Protein AF-A0AAU9RLW1-F1 (afdb_monomer_lite)

Organism: Thlaspi arvense (NCBI:txid13288)

Sequence (88 aa):
AAMGTLDAIIDTVSATHPLLPLIGLLKSHGILVLVGAPEKPPKLLVFPFLVVEIELISMDYVNTAMERLIKADVRYRFVIDIGNTLKN

pLDDT: mean 74.99, std 10.6, range [48.19, 87.56]

Secondary structure (DSSP, 8-state):
--TT-EEEEEE---S---SHHHHHHEEEEEEEEE----SS-----SGGGTT--EEEE-GGGHHHHHHHHHTT--SSEEEE-HHHH---

InterPro domains:
  IPR036291 NAD(P)-binding domain superfamily [SSF51735] (4-62)
  IPR047109 Cinnamyl alcohol dehydrogenase-like [PTHR42683] (1-50)

Foldseek 3Di:
DAFAQDQEDEAQDQAADDCVVVNRNHHVNHYYHYPHNHPDDHPDPCVVVPPQDEDEDEPVCVVVVVVCVVVVVGRPYYDYPPPVRPDD

Structure (mmCIF, N/CA/C/O backbone):
data_AF-A0AAU9RLW1-F1
#
_entry.id   AF-A0AAU9RLW1-F1
#
loop_
_atom_site.group_PDB
_atom_site.id
_atom_site.type_symbol
_atom_site.label_atom_id
_atom_site.label_alt_id
_atom_site.label_comp_id
_atom_site.label_asym_id
_atom_site.label_entity_id
_atom_site.label_seq_id
_atom_site.pdbx_PDB_ins_code
_atom_site.Cartn_x
_atom_site.Cartn_y
_atom_site.Cartn_z
_atom_site.occupancy
_atom_site.B_iso_or_equiv
_atom_site.auth_seq_id
_atom_site.auth_comp_id
_atom_site.auth_asym_id
_atom_site.auth_atom_id
_atom_site.pdbx_PDB_model_num
ATOM 1 N N . ALA A 1 1 ? 0.672 -17.714 -8.955 1.00 59.88 1 ALA A N 1
ATOM 2 C CA . ALA A 1 1 ? -0.127 -17.651 -7.714 1.00 59.88 1 ALA A CA 1
ATOM 3 C C . ALA A 1 1 ? -1.595 -17.496 -8.092 1.00 59.88 1 ALA A C 1
ATOM 5 O O . ALA A 1 1 ? -1.866 -17.012 -9.187 1.00 59.88 1 ALA A O 1
ATOM 6 N N . ALA A 1 2 ? -2.519 -17.966 -7.254 1.00 72.31 2 ALA A N 1
ATOM 7 C CA . ALA A 1 2 ? -3.945 -17.761 -7.490 1.00 72.31 2 ALA A CA 1
ATOM 8 C C . ALA A 1 2 ? -4.317 -16.289 -7.226 1.00 72.31 2 ALA A C 1
ATOM 10 O O . ALA A 1 2 ? -3.621 -15.583 -6.499 1.00 72.31 2 ALA A O 1
ATOM 11 N N . MET A 1 3 ? -5.379 -15.816 -7.871 1.00 83.88 3 MET A N 1
ATOM 12 C CA . MET A 1 3 ? -5.857 -14.440 -7.727 1.00 83.88 3 MET A CA 1
ATOM 13 C C . MET A 1 3 ? -6.329 -14.198 -6.284 1.00 83.88 3 MET A C 1
ATOM 15 O O . MET A 1 3 ? -7.011 -15.050 -5.717 1.00 83.88 3 MET A O 1
ATOM 19 N N . GLY A 1 4 ? -5.974 -13.056 -5.693 1.00 85.94 4 GLY A N 1
ATOM 20 C CA . GLY A 1 4 ? -6.462 -12.654 -4.373 1.00 85.94 4 GLY A CA 1
ATOM 21 C C . GLY A 1 4 ? -5.964 -13.490 -3.194 1.00 85.94 4 GLY A C 1
ATOM 22 O O . GLY A 1 4 ? -6.700 -13.657 -2.227 1.00 85.94 4 GLY A O 1
ATOM 23 N N . THR A 1 5 ? -4.753 -14.051 -3.251 1.00 86.12 5 THR A N 1
ATOM 24 C CA . THR A 1 5 ? -4.233 -14.915 -2.174 1.00 86.12 5 THR A CA 1
ATOM 25 C C . THR A 1 5 ? -3.136 -14.289 -1.326 1.00 86.12 5 THR A C 1
ATOM 27 O O . THR A 1 5 ? -2.849 -14.812 -0.252 1.00 86.12 5 THR A O 1
ATOM 30 N N . LEU A 1 6 ? -2.503 -13.210 -1.786 1.00 82.19 6 LEU A N 1
ATOM 31 C CA . LEU A 1 6 ? -1.358 -12.595 -1.115 1.00 82.19 6 LEU A CA 1
ATOM 32 C C . LEU A 1 6 ? -1.791 -11.406 -0.254 1.00 82.19 6 LEU A C 1
ATOM 34 O O . LEU A 1 6 ? -2.582 -10.572 -0.683 1.00 82.19 6 LEU A O 1
ATOM 38 N N . ASP A 1 7 ? -1.255 -11.318 0.960 1.00 81.12 7 ASP A N 1
ATOM 39 C CA . ASP A 1 7 ? -1.494 -10.188 1.866 1.00 81.12 7 ASP A CA 1
ATOM 40 C C . ASP A 1 7 ? -0.585 -8.991 1.534 1.00 81.12 7 ASP A C 1
ATOM 42 O O . ASP A 1 7 ? -0.990 -7.836 1.669 1.00 81.12 7 ASP A O 1
ATOM 46 N N . ALA A 1 8 ? 0.633 -9.257 1.050 1.00 83.12 8 ALA A N 1
ATOM 47 C CA . ALA A 1 8 ? 1.581 -8.230 0.640 1.00 83.12 8 ALA A CA 1
ATOM 48 C C . ALA A 1 8 ? 2.505 -8.699 -0.496 1.00 83.12 8 ALA A C 1
ATOM 50 O O . ALA A 1 8 ? 2.808 -9.888 -0.619 1.00 83.12 8 ALA A O 1
ATOM 51 N N . ILE A 1 9 ? 2.979 -7.749 -1.303 1.00 85.25 9 ILE A N 1
ATOM 52 C CA . ILE A 1 9 ? 4.003 -7.926 -2.339 1.00 85.25 9 ILE A CA 1
ATOM 53 C C . ILE A 1 9 ? 5.047 -6.819 -2.175 1.00 85.25 9 ILE A C 1
ATOM 55 O O . ILE A 1 9 ? 4.697 -5.645 -2.066 1.00 85.25 9 ILE A O 1
ATOM 59 N N . ILE A 1 10 ? 6.325 -7.197 -2.196 1.00 86.62 10 ILE A N 1
ATOM 60 C CA . ILE A 1 10 ? 7.456 -6.269 -2.290 1.00 86.62 10 ILE A CA 1
ATOM 61 C C . ILE A 1 10 ? 8.028 -6.399 -3.698 1.00 86.62 10 ILE A C 1
ATOM 63 O O . ILE A 1 10 ? 8.511 -7.464 -4.078 1.00 86.62 10 ILE A O 1
ATOM 67 N N . ASP A 1 11 ? 7.957 -5.323 -4.467 1.00 85.19 11 ASP A N 1
ATOM 68 C CA . ASP A 1 11 ? 8.432 -5.260 -5.840 1.00 85.19 11 ASP A CA 1
ATOM 69 C C . ASP A 1 11 ? 9.776 -4.526 -5.909 1.00 85.19 11 ASP A C 1
ATOM 71 O O . ASP A 1 11 ? 9.880 -3.324 -5.653 1.00 85.19 11 ASP A O 1
ATOM 75 N N . THR A 1 12 ? 10.822 -5.275 -6.251 1.00 86.25 12 THR A N 1
ATOM 76 C CA . THR A 1 12 ? 12.204 -4.792 -6.359 1.00 86.25 12 THR A CA 1
ATOM 77 C C . THR A 1 12 ? 12.644 -4.583 -7.810 1.00 86.25 12 THR A C 1
ATOM 79 O O . THR A 1 12 ? 13.838 -4.436 -8.071 1.00 86.25 12 THR A O 1
ATOM 82 N N . VAL A 1 13 ? 11.727 -4.633 -8.781 1.00 84.69 13 VAL A N 1
ATOM 83 C CA . VAL A 1 13 ? 12.071 -4.547 -10.203 1.00 84.69 13 VAL A CA 1
ATOM 84 C C . VAL A 1 13 ? 12.300 -3.087 -10.598 1.00 84.69 13 VAL A C 1
ATOM 86 O O . VAL A 1 13 ? 11.373 -2.287 -10.684 1.00 84.69 13 VAL A O 1
ATOM 89 N N . SER A 1 14 ? 13.549 -2.739 -10.913 1.00 81.00 14 SER A N 1
ATOM 90 C CA . SER A 1 14 ? 13.941 -1.390 -11.367 1.00 81.00 14 SER A CA 1
ATOM 91 C C . SER A 1 14 ? 13.692 -1.130 -12.862 1.00 81.00 14 SER A C 1
ATOM 93 O O . SER A 1 14 ? 14.138 -0.122 -13.402 1.00 81.00 14 SER A O 1
ATOM 95 N N . ALA A 1 15 ? 12.988 -2.028 -13.552 1.00 82.75 15 ALA A N 1
ATOM 96 C CA . ALA A 1 15 ? 12.571 -1.864 -14.943 1.00 82.75 15 ALA A CA 1
ATOM 97 C C . ALA A 1 15 ? 11.066 -1.567 -15.029 1.00 82.75 15 ALA A C 1
ATOM 99 O O . ALA A 1 15 ? 10.277 -2.022 -14.200 1.00 82.75 15 ALA A O 1
ATOM 100 N N . THR A 1 16 ? 10.642 -0.832 -16.060 1.00 81.75 16 THR A N 1
ATOM 101 C CA . THR A 1 16 ? 9.217 -0.565 -16.295 1.00 81.75 16 THR A CA 1
ATOM 102 C C . THR A 1 16 ? 8.468 -1.867 -16.583 1.00 81.75 16 THR A C 1
ATOM 104 O O . THR A 1 16 ? 8.757 -2.547 -17.565 1.00 81.75 16 THR A O 1
ATOM 1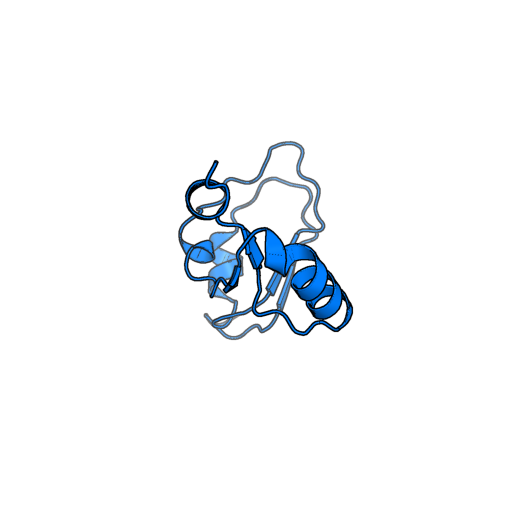07 N N . HIS A 1 17 ? 7.471 -2.189 -15.761 1.00 83.75 17 HIS A N 1
ATOM 108 C CA . HIS A 1 17 ? 6.657 -3.394 -15.906 1.00 83.75 17 HIS A CA 1
ATOM 109 C C . HIS A 1 17 ? 5.209 -3.148 -15.417 1.00 83.75 17 HIS A C 1
ATOM 111 O O . HIS A 1 17 ? 4.950 -2.153 -14.732 1.00 83.75 17 HIS A O 1
ATOM 117 N N . PRO A 1 18 ? 4.225 -3.980 -15.816 1.00 83.69 18 PRO A N 1
ATOM 118 C CA . PRO A 1 18 ? 2.823 -3.776 -15.451 1.00 83.69 18 PRO A CA 1
ATOM 119 C C . PRO A 1 18 ? 2.524 -4.214 -14.009 1.00 83.69 18 PRO A C 1
ATOM 121 O O . PRO A 1 18 ? 2.846 -5.332 -13.620 1.00 83.69 18 PRO A O 1
ATOM 124 N N . LEU A 1 19 ? 1.812 -3.371 -13.252 1.00 85.06 19 LEU A N 1
ATOM 125 C CA . LEU A 1 19 ? 1.447 -3.640 -11.849 1.00 85.06 19 LEU A CA 1
ATOM 126 C C . LEU A 1 19 ? 0.118 -4.394 -11.681 1.00 85.06 19 LEU A C 1
ATOM 128 O O . LEU A 1 19 ? -0.126 -4.990 -10.637 1.00 85.06 19 LEU A O 1
ATOM 132 N N . LEU A 1 20 ? -0.748 -4.400 -12.702 1.00 84.50 20 LEU A N 1
ATOM 133 C CA . LEU A 1 20 ? -2.053 -5.077 -12.650 1.00 84.50 20 LEU A CA 1
ATOM 134 C C . LEU A 1 20 ? -1.967 -6.570 -12.282 1.00 84.50 20 LEU A C 1
ATOM 136 O O . LEU A 1 20 ? -2.761 -7.000 -11.446 1.00 84.50 20 LEU A O 1
ATOM 140 N N . PRO A 1 21 ? -1.026 -7.363 -12.835 1.00 87.56 21 PRO A N 1
ATOM 141 C CA . PRO A 1 21 ? -0.877 -8.758 -12.436 1.00 87.56 21 PRO A CA 1
ATOM 142 C C . PRO A 1 21 ? -0.530 -8.905 -10.953 1.00 87.56 21 PRO A C 1
ATOM 144 O O . PRO A 1 21 ? -1.058 -9.800 -10.307 1.00 87.56 21 PRO A O 1
ATOM 147 N N . LEU A 1 22 ? 0.302 -8.014 -10.401 1.00 85.88 22 LEU A N 1
ATOM 148 C CA . LEU A 1 22 ? 0.673 -8.027 -8.982 1.00 85.88 22 LEU A CA 1
ATOM 149 C C . LEU A 1 22 ? -0.524 -7.669 -8.097 1.00 85.88 22 LEU A C 1
ATOM 151 O O . LEU A 1 22 ? -0.815 -8.378 -7.140 1.00 85.88 22 LEU A O 1
ATOM 155 N N . ILE A 1 23 ? -1.272 -6.627 -8.467 1.00 85.94 23 ILE A N 1
ATOM 156 C CA . ILE A 1 23 ? -2.495 -6.218 -7.763 1.00 85.94 23 ILE A CA 1
ATOM 157 C C . ILE A 1 23 ? -3.533 -7.346 -7.773 1.00 85.94 23 ILE A C 1
ATOM 159 O O . ILE A 1 23 ? -4.159 -7.603 -6.753 1.00 85.94 23 ILE A O 1
ATOM 163 N N . GLY A 1 24 ? -3.682 -8.072 -8.886 1.00 85.81 24 GLY A N 1
ATOM 164 C CA . GLY A 1 24 ? -4.598 -9.213 -8.967 1.00 85.81 24 GLY A CA 1
ATOM 165 C C . GLY A 1 24 ? -4.236 -10.363 -8.021 1.00 85.81 24 GLY A C 1
ATOM 166 O O . GLY A 1 24 ? -5.105 -11.128 -7.612 1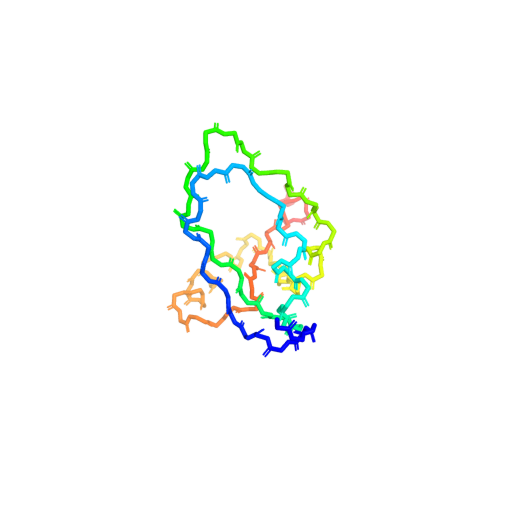.00 85.81 24 GLY A O 1
ATOM 167 N N . LEU A 1 25 ? -2.969 -10.496 -7.631 1.00 87.56 25 LEU A N 1
ATOM 168 C CA . LEU A 1 25 ? -2.551 -11.505 -6.657 1.00 87.56 25 LEU A CA 1
ATOM 169 C C . LEU A 1 25 ? -2.837 -11.086 -5.210 1.00 87.56 25 LEU A C 1
ATOM 171 O O . LEU A 1 25 ? -2.886 -11.959 -4.342 1.00 87.56 25 LEU A O 1
ATOM 175 N N . LEU A 1 26 ? -3.038 -9.791 -4.948 1.00 84.62 26 LEU A N 1
ATOM 176 C CA . LEU A 1 26 ? -3.327 -9.266 -3.617 1.00 84.62 26 LEU A CA 1
ATOM 177 C C . LEU A 1 26 ? -4.791 -9.488 -3.226 1.00 84.62 26 LEU A C 1
ATOM 179 O O . LEU A 1 26 ? -5.707 -9.324 -4.033 1.00 84.62 26 LEU A O 1
ATOM 183 N N . LYS A 1 27 ? -5.017 -9.834 -1.957 1.00 84.56 27 LYS A N 1
ATOM 184 C CA . LYS A 1 27 ? -6.342 -9.796 -1.323 1.00 84.56 27 LYS A CA 1
ATOM 185 C C . LYS A 1 27 ? -6.893 -8.364 -1.313 1.00 84.56 27 LYS A C 1
ATOM 187 O O . LYS A 1 27 ? -6.153 -7.390 -1.460 1.00 84.56 27 LYS A O 1
ATOM 192 N N . SER A 1 28 ? -8.196 -8.231 -1.053 1.00 79.06 28 SER A N 1
ATOM 193 C CA . SER A 1 28 ? -8.781 -6.938 -0.674 1.00 79.06 28 SER A CA 1
ATOM 194 C C . SER A 1 28 ? -7.991 -6.347 0.502 1.00 79.06 28 SER A C 1
ATOM 196 O O . SER A 1 28 ? -7.737 -7.057 1.471 1.00 79.06 28 SER A O 1
ATOM 198 N N . HIS A 1 29 ? -7.602 -5.072 0.400 1.00 72.19 29 HIS A N 1
ATOM 199 C CA . HIS A 1 29 ? -6.739 -4.360 1.361 1.00 72.19 29 HIS A CA 1
ATOM 200 C C . HIS A 1 29 ? -5.279 -4.867 1.453 1.00 72.19 29 HIS A C 1
ATOM 202 O O . HIS A 1 29 ? -4.574 -4.536 2.406 1.00 72.19 29 HIS A O 1
ATOM 208 N N . GLY A 1 30 ? -4.802 -5.642 0.471 1.00 76.31 30 GLY A N 1
ATOM 209 C CA . GLY A 1 30 ? -3.408 -6.084 0.394 1.00 76.31 30 GLY A CA 1
ATOM 210 C C . GLY A 1 30 ? -2.426 -4.960 0.041 1.00 76.31 30 GLY A C 1
ATOM 211 O O . GLY A 1 30 ? -2.779 -3.974 -0.609 1.00 76.31 30 GLY A O 1
ATOM 212 N N . ILE A 1 31 ? -1.171 -5.115 0.464 1.00 78.56 31 ILE A N 1
ATOM 213 C CA . ILE A 1 31 ? -0.139 -4.074 0.355 1.00 78.56 31 ILE A CA 1
ATOM 214 C C . ILE A 1 31 ? 0.795 -4.363 -0.825 1.00 78.56 31 ILE A C 1
ATOM 216 O O . ILE A 1 31 ? 1.402 -5.428 -0.896 1.00 78.56 31 ILE A O 1
ATOM 220 N N . LEU A 1 32 ? 0.981 -3.389 -1.718 1.00 83.12 32 LEU A N 1
ATOM 221 C CA . LEU A 1 32 ? 2.047 -3.403 -2.723 1.00 83.12 32 LEU A CA 1
ATOM 222 C C . LEU A 1 32 ? 3.114 -2.370 -2.347 1.00 83.12 32 LEU A C 1
ATOM 224 O O . LEU A 1 32 ? 2.847 -1.170 -2.376 1.00 83.12 32 LEU A O 1
ATOM 228 N N . VAL A 1 33 ? 4.318 -2.831 -2.014 1.00 82.31 33 VAL A N 1
ATOM 229 C CA . VAL A 1 33 ? 5.476 -1.978 -1.722 1.00 82.31 33 VAL A CA 1
ATOM 230 C C . VAL A 1 33 ? 6.378 -1.933 -2.950 1.00 82.31 33 VAL A C 1
ATOM 232 O O . VAL A 1 33 ? 6.967 -2.945 -3.319 1.00 82.31 33 VAL A O 1
ATOM 235 N N . LEU A 1 34 ? 6.503 -0.760 -3.570 1.00 81.31 34 LEU A N 1
ATOM 236 C CA . LEU A 1 34 ? 7.408 -0.530 -4.697 1.00 81.31 34 LEU A CA 1
ATOM 237 C C . LEU A 1 34 ? 8.763 -0.049 -4.160 1.00 81.31 34 LEU A C 1
ATOM 239 O O . LEU A 1 34 ? 8.864 1.058 -3.634 1.00 81.31 34 LEU A O 1
ATOM 243 N N . VAL A 1 35 ? 9.789 -0.891 -4.271 1.00 83.38 35 VAL A N 1
ATOM 244 C CA . VAL A 1 35 ? 11.178 -0.594 -3.869 1.00 83.38 35 VAL A CA 1
ATOM 245 C C . VAL A 1 35 ? 12.064 -0.351 -5.094 1.00 83.38 35 VAL A C 1
ATOM 247 O O . VAL A 1 35 ? 13.066 0.357 -5.007 1.00 83.38 35 VAL A O 1
ATOM 250 N N . GLY A 1 36 ? 11.690 -0.900 -6.253 1.00 75.44 36 GLY A N 1
ATOM 251 C CA . GLY A 1 36 ? 12.333 -0.582 -7.526 1.00 75.44 36 GLY A CA 1
ATOM 252 C C . GLY A 1 36 ? 12.131 0.888 -7.908 1.00 75.44 36 GLY A C 1
ATOM 253 O O . GLY A 1 36 ? 11.016 1.406 -7.846 1.00 75.44 36 GLY A O 1
ATOM 254 N N . ALA A 1 37 ? 13.204 1.555 -8.335 1.00 73.25 37 ALA A N 1
ATOM 255 C CA . ALA A 1 37 ? 13.170 2.923 -8.854 1.00 73.25 37 ALA A CA 1
ATOM 256 C C . ALA A 1 37 ? 13.356 2.899 -10.383 1.00 73.25 37 ALA A C 1
ATOM 258 O O . ALA A 1 37 ? 14.486 3.020 -10.862 1.00 73.25 37 ALA A O 1
ATOM 259 N N . PRO A 1 38 ? 12.287 2.678 -11.170 1.00 73.62 38 PRO A N 1
ATOM 260 C CA . PRO A 1 38 ? 12.392 2.669 -12.621 1.00 73.62 38 PRO A CA 1
ATOM 261 C C . PRO A 1 38 ? 12.663 4.076 -13.163 1.00 73.62 38 PRO A C 1
ATOM 263 O O . PRO A 1 38 ? 12.091 5.058 -12.695 1.00 73.62 38 PRO A O 1
ATOM 266 N N . GLU A 1 39 ? 13.484 4.169 -14.211 1.00 68.81 39 GLU A N 1
ATOM 267 C CA . GLU A 1 39 ? 13.820 5.444 -14.868 1.00 68.81 39 GLU A CA 1
ATOM 268 C C . GLU A 1 39 ? 12.594 6.162 -15.454 1.00 68.81 39 GLU A C 1
ATOM 270 O O . GLU A 1 39 ? 12.560 7.388 -15.551 1.00 68.81 39 GLU A O 1
ATOM 275 N N . LYS A 1 40 ? 11.567 5.398 -15.850 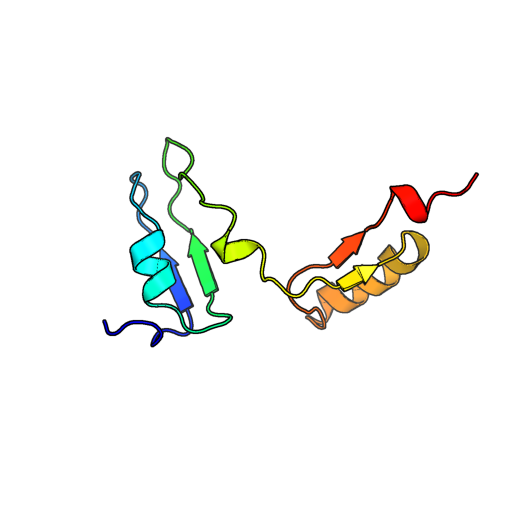1.00 72.75 40 LYS A N 1
ATOM 276 C CA . LYS A 1 40 ? 10.278 5.929 -16.301 1.00 72.75 40 LYS A CA 1
ATOM 277 C C . LYS A 1 40 ? 9.217 5.687 -15.232 1.00 72.75 40 LYS A C 1
ATOM 279 O O . LYS A 1 40 ? 9.076 4.539 -14.797 1.00 72.75 40 LYS A O 1
ATOM 284 N N . PRO A 1 41 ? 8.426 6.713 -14.865 1.00 68.00 41 PRO A N 1
ATOM 285 C CA . PRO A 1 41 ? 7.385 6.562 -13.862 1.00 68.00 41 PRO A CA 1
ATOM 286 C C . PRO A 1 41 ? 6.397 5.464 -14.291 1.00 68.00 41 PRO A C 1
ATOM 288 O O . PRO A 1 41 ? 5.967 5.443 -15.453 1.00 68.00 41 PRO A O 1
ATOM 291 N N . PRO A 1 42 ? 6.045 4.530 -13.391 1.00 65.44 42 PRO A N 1
ATOM 292 C CA . PRO A 1 42 ? 5.118 3.459 -13.714 1.00 65.44 42 PRO A CA 1
ATOM 293 C C . PRO A 1 42 ? 3.747 4.042 -14.062 1.00 65.44 42 PRO A C 1
ATOM 295 O O . PRO A 1 42 ? 3.257 4.973 -13.421 1.00 65.44 42 PRO A O 1
ATOM 298 N N . LYS A 1 43 ? 3.102 3.478 -15.089 1.00 61.44 43 LYS A N 1
ATOM 299 C CA . LYS A 1 43 ? 1.716 3.816 -15.426 1.00 61.44 43 LYS A CA 1
ATOM 300 C C . LYS A 1 43 ? 0.799 3.256 -14.340 1.00 61.44 43 LYS A C 1
ATOM 302 O O . LYS A 1 43 ? 0.377 2.104 -14.419 1.00 61.44 43 LYS A O 1
ATOM 307 N N . LEU A 1 44 ? 0.501 4.067 -13.327 1.00 65.25 44 LEU A N 1
ATOM 308 C CA . LEU A 1 44 ? -0.536 3.747 -12.355 1.00 65.25 44 LEU A CA 1
ATOM 309 C C . LEU A 1 44 ? -1.908 3.945 -12.998 1.00 65.25 44 LEU A C 1
ATOM 311 O O . LEU A 1 44 ? -2.269 5.041 -13.424 1.00 65.25 44 LEU A O 1
ATOM 315 N N . LEU A 1 45 ? -2.699 2.878 -13.017 1.00 57.94 45 LEU A N 1
ATOM 316 C CA . LEU A 1 45 ? -4.145 3.018 -13.093 1.00 57.94 45 LEU A CA 1
ATOM 317 C C . LEU A 1 45 ? -4.599 3.472 -11.706 1.00 57.94 45 LEU A C 1
ATOM 319 O O . LEU A 1 45 ? -4.289 2.820 -10.716 1.00 57.94 45 LEU A O 1
ATOM 323 N N . VAL A 1 46 ? -5.275 4.615 -11.632 1.00 55.19 46 VAL A N 1
ATOM 324 C CA . VAL A 1 46 ? -5.700 5.233 -10.362 1.00 55.19 46 VAL A CA 1
ATOM 325 C C . VAL A 1 46 ? -6.900 4.483 -9.756 1.00 55.19 46 VAL A C 1
ATOM 327 O O . VAL A 1 46 ? -7.068 4.440 -8.542 1.00 55.19 46 VAL A O 1
ATOM 330 N N . PHE A 1 47 ? -7.694 3.809 -10.596 1.00 56.31 47 PHE A N 1
ATOM 331 C CA . PHE A 1 47 ? -8.928 3.108 -10.216 1.00 56.31 47 PHE A CA 1
ATOM 332 C C . PHE A 1 47 ? -8.799 2.018 -9.132 1.00 56.31 47 PHE A C 1
ATOM 334 O O . PHE A 1 47 ? -9.623 2.034 -8.222 1.00 56.31 47 PHE A O 1
ATOM 341 N N . PRO A 1 48 ? -7.794 1.120 -9.133 1.00 55.38 48 PRO A N 1
ATOM 342 C CA . PRO A 1 48 ? -7.622 0.120 -8.073 1.00 55.38 48 PRO A CA 1
A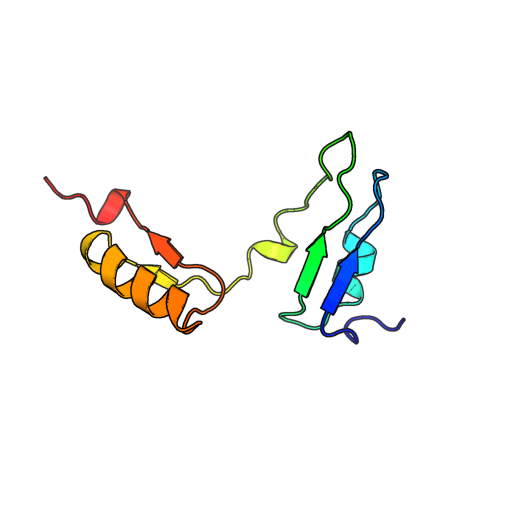TOM 343 C C . PRO A 1 48 ? -7.323 0.733 -6.696 1.00 55.38 48 PRO A C 1
ATOM 345 O O . PRO A 1 48 ? -7.581 0.102 -5.679 1.00 55.38 48 PRO A O 1
ATOM 348 N N . PHE A 1 49 ? -6.795 1.961 -6.660 1.00 51.78 49 PHE A N 1
ATOM 349 C CA . PHE A 1 49 ? -6.439 2.680 -5.433 1.00 51.78 49 PHE A CA 1
ATOM 350 C C . PHE A 1 49 ? -7.509 3.686 -4.982 1.00 51.78 49 PHE A C 1
ATOM 352 O O . PHE A 1 49 ? -7.364 4.273 -3.914 1.00 51.78 49 PHE A O 1
ATOM 359 N N . LEU A 1 50 ? -8.570 3.911 -5.766 1.00 50.97 50 LEU A N 1
ATOM 360 C CA . LEU A 1 50 ? -9.640 4.862 -5.429 1.00 50.97 50 LEU A CA 1
ATOM 361 C C . LEU A 1 50 ? -10.628 4.325 -4.384 1.00 50.97 50 LEU A C 1
ATOM 363 O O . LEU A 1 50 ? -11.393 5.103 -3.828 1.00 50.97 50 LEU A O 1
ATOM 367 N N . VAL A 1 51 ? -10.588 3.025 -4.081 1.00 48.19 51 VAL A N 1
ATOM 368 C CA . VAL A 1 51 ? -11.439 2.389 -3.058 1.00 48.19 51 VAL A CA 1
ATOM 369 C C . VAL A 1 51 ? -10.749 2.310 -1.691 1.00 48.19 51 VAL A C 1
ATOM 371 O O . VAL A 1 51 ? -11.070 1.447 -0.879 1.00 48.19 51 VAL A O 1
ATOM 374 N N . VAL A 1 52 ? -9.766 3.177 -1.431 1.00 54.12 52 VAL A N 1
ATOM 375 C CA . VAL A 1 52 ? -9.209 3.310 -0.082 1.00 54.12 52 VAL A CA 1
ATOM 376 C C . VAL A 1 52 ? -10.217 4.043 0.795 1.00 54.12 52 VAL A C 1
ATOM 378 O O . VAL A 1 52 ? -10.705 5.112 0.431 1.00 54.12 52 VAL A O 1
ATOM 381 N N . GLU A 1 53 ? -10.548 3.452 1.941 1.00 53.81 53 GLU A N 1
ATOM 382 C CA . GLU A 1 53 ? -11.342 4.117 2.971 1.00 53.81 53 GLU A CA 1
ATOM 383 C C . GLU A 1 53 ? -10.537 5.342 3.431 1.00 53.81 53 GLU A C 1
ATOM 385 O O . GLU A 1 53 ? -9.434 5.196 3.959 1.00 53.81 53 GLU A O 1
ATOM 390 N N . ILE A 1 54 ? -11.025 6.545 3.120 1.00 66.38 54 ILE A N 1
ATOM 391 C CA . ILE A 1 54 ? -10.398 7.797 3.548 1.00 66.38 54 ILE A CA 1
ATOM 392 C C . ILE A 1 54 ? -11.100 8.309 4.794 1.00 66.38 54 ILE A C 1
ATOM 394 O O . ILE A 1 54 ? -12.326 8.267 4.895 1.00 66.38 54 ILE A O 1
ATOM 398 N N . GLU A 1 55 ? -10.316 8.849 5.717 1.00 73.81 55 GLU A N 1
ATOM 399 C CA . GLU A 1 55 ? -10.849 9.594 6.846 1.00 73.81 55 GLU A CA 1
ATOM 400 C C . GLU A 1 55 ? -10.737 11.087 6.521 1.00 73.81 55 GLU A C 1
ATOM 402 O O . GLU A 1 55 ? -9.644 11.664 6.504 1.00 73.81 55 GLU A O 1
ATOM 407 N N . LEU A 1 56 ? -11.874 11.691 6.165 1.00 76.62 56 LEU A N 1
ATOM 408 C CA . LEU A 1 56 ? -11.960 13.119 5.877 1.00 76.62 56 LEU A CA 1
ATOM 409 C C . LEU A 1 56 ? -11.882 13.887 7.199 1.00 76.62 56 LEU A C 1
ATOM 411 O O . LEU A 1 56 ? -12.713 13.681 8.082 1.00 76.62 56 LEU A O 1
ATOM 415 N N . ILE A 1 57 ? -10.891 14.762 7.331 1.00 80.69 57 ILE A N 1
ATOM 416 C CA . ILE A 1 57 ? -10.668 15.552 8.542 1.00 80.69 57 ILE A CA 1
ATOM 417 C C . ILE A 1 57 ? -10.714 17.042 8.228 1.00 80.69 57 ILE A C 1
ATOM 419 O O . ILE A 1 57 ? -10.361 17.495 7.135 1.00 80.69 57 ILE A O 1
ATOM 423 N N . SER A 1 58 ? -11.141 17.814 9.215 1.00 80.44 58 SER A N 1
ATOM 424 C CA . SER A 1 58 ? -11.097 19.266 9.177 1.00 80.44 58 SER A CA 1
ATOM 425 C C . SER A 1 58 ? -9.690 19.777 9.528 1.00 80.44 58 SER A C 1
ATOM 427 O O . SER A 1 58 ? -8.898 19.106 10.193 1.00 80.44 58 SER A O 1
ATOM 429 N N . MET A 1 59 ? -9.356 20.976 9.052 1.00 78.19 59 MET A N 1
ATOM 430 C CA . MET A 1 59 ? -8.067 21.647 9.269 1.00 78.19 59 MET A CA 1
ATOM 431 C C . MET A 1 59 ? -7.706 21.835 10.755 1.00 78.19 59 MET A C 1
ATOM 433 O O . MET A 1 59 ? -6.546 21.699 11.134 1.00 78.19 59 MET A O 1
ATOM 437 N N . ASP A 1 60 ? -8.686 22.120 11.611 1.00 84.94 60 ASP A N 1
ATOM 438 C CA . ASP A 1 60 ? -8.516 22.238 13.066 1.00 84.94 60 ASP A CA 1
ATOM 439 C C . ASP A 1 60 ? -8.187 20.894 13.740 1.00 84.94 60 ASP A C 1
ATOM 441 O O . ASP A 1 60 ? -7.534 20.862 14.783 1.00 84.94 60 ASP A O 1
ATOM 445 N N . TYR A 1 61 ? -8.554 19.778 13.107 1.00 83.19 61 TYR A N 1
ATOM 446 C CA . TYR A 1 61 ? -8.310 18.424 13.600 1.00 83.19 61 TYR A CA 1
ATOM 447 C C . TYR A 1 61 ? -6.942 17.850 13.185 1.00 83.19 61 TYR A C 1
ATOM 449 O O . TYR A 1 61 ? -6.558 16.758 13.612 1.00 83.19 61 TYR A O 1
ATOM 457 N N . VAL A 1 62 ? -6.162 18.576 12.375 1.00 82.88 62 VAL A N 1
ATOM 458 C CA . VAL A 1 62 ? -4.899 18.079 11.799 1.00 82.88 62 VAL A CA 1
ATOM 459 C C . VAL A 1 62 ? -3.896 17.655 12.870 1.00 82.88 62 VAL A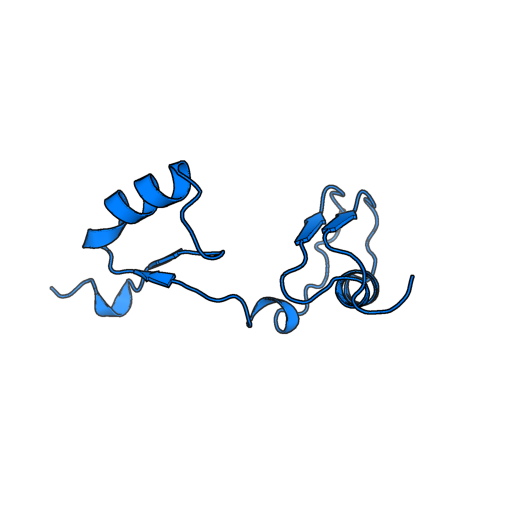 C 1
ATOM 461 O O . VAL A 1 62 ? -3.290 16.595 12.743 1.00 82.88 62 VAL A O 1
ATOM 464 N N . ASN A 1 63 ? -3.747 18.418 13.955 1.00 87.31 63 ASN A N 1
ATOM 465 C CA . ASN A 1 63 ? -2.796 18.071 15.017 1.00 87.31 63 ASN A CA 1
ATOM 466 C C . ASN A 1 63 ? -3.157 16.740 15.696 1.00 87.31 63 ASN A C 1
ATOM 468 O O . ASN A 1 63 ? -2.296 15.883 15.886 1.00 87.31 63 ASN A O 1
ATOM 472 N N . THR A 1 64 ? -4.442 16.521 15.975 1.00 87.00 64 THR A N 1
ATOM 473 C CA . THR A 1 64 ? -4.938 15.258 16.536 1.00 87.00 64 THR A CA 1
ATOM 474 C C . THR A 1 64 ? -4.782 14.099 15.549 1.00 87.00 64 THR A C 1
ATOM 476 O O . THR A 1 64 ? -4.383 13.003 15.941 1.00 87.00 64 THR A O 1
ATOM 479 N N . ALA A 1 65 ? -5.026 14.327 14.257 1.00 81.44 65 ALA A N 1
ATOM 480 C CA . ALA A 1 65 ? -4.792 13.322 13.222 1.00 81.44 65 ALA A CA 1
ATOM 481 C C . ALA A 1 65 ? -3.307 12.923 13.118 1.00 81.44 65 ALA A C 1
ATOM 483 O O . ALA A 1 65 ? -2.995 11.743 12.958 1.00 81.44 65 ALA A O 1
ATOM 484 N N . MET A 1 66 ? -2.378 13.871 13.286 1.00 78.19 66 MET A N 1
ATOM 485 C CA . MET A 1 66 ? -0.939 13.584 13.317 1.00 78.19 66 MET A CA 1
ATOM 486 C C . MET A 1 66 ? -0.542 12.726 14.529 1.00 78.19 66 MET A C 1
ATOM 488 O O . MET A 1 66 ? 0.255 11.800 14.388 1.00 78.19 66 MET A O 1
ATOM 492 N N . GLU A 1 67 ? -1.131 12.956 15.705 1.00 85.94 67 GLU A N 1
ATOM 493 C CA . GLU A 1 67 ? -0.919 12.092 16.877 1.00 85.94 67 GLU A CA 1
ATOM 494 C C . GLU A 1 67 ? -1.456 10.669 16.665 1.00 85.94 67 GLU A C 1
ATOM 496 O O . GLU A 1 67 ? -0.823 9.694 17.081 1.00 85.94 67 GLU A O 1
ATOM 501 N N . ARG A 1 68 ? -2.608 10.534 15.996 1.00 84.88 68 ARG A N 1
ATOM 502 C CA . ARG A 1 68 ? -3.188 9.233 15.627 1.00 84.88 68 ARG A CA 1
ATOM 503 C C . ARG A 1 68 ? -2.325 8.496 14.607 1.00 84.88 68 ARG A C 1
ATOM 505 O O . ARG A 1 68 ? -2.086 7.300 14.768 1.00 84.88 68 ARG A O 1
ATOM 512 N N . LEU A 1 69 ? -1.765 9.213 13.631 1.00 74.94 69 LEU A N 1
ATOM 513 C CA . LEU A 1 69 ? -0.817 8.663 12.660 1.00 74.94 69 LEU A CA 1
ATOM 514 C C . LEU A 1 69 ? 0.421 8.070 13.350 1.00 74.94 69 LEU A C 1
ATOM 516 O O . LEU A 1 69 ? 0.816 6.951 13.034 1.00 74.94 69 LEU A O 1
ATOM 520 N N . ILE A 1 70 ? 0.998 8.782 14.325 1.00 73.56 70 ILE A N 1
ATOM 521 C CA . ILE A 1 70 ? 2.157 8.304 15.103 1.00 73.56 70 ILE A CA 1
ATOM 522 C C . ILE A 1 70 ? 1.820 7.019 15.877 1.00 73.56 70 ILE A C 1
ATOM 524 O O . ILE A 1 70 ? 2.671 6.147 16.037 1.00 73.56 70 ILE A O 1
ATOM 528 N N . LYS A 1 71 ? 0.569 6.878 16.325 1.00 83.38 71 LYS A N 1
ATOM 529 C CA . LYS A 1 71 ? 0.059 5.690 17.028 1.00 83.38 71 LYS A CA 1
ATOM 530 C C . LYS A 1 71 ? -0.421 4.573 16.087 1.00 83.38 71 LYS A C 1
ATOM 532 O O . LYS A 1 71 ? -0.943 3.577 16.577 1.00 83.38 71 LYS A O 1
ATOM 537 N N . ALA A 1 72 ? -0.250 4.729 14.770 1.00 71.25 72 ALA A N 1
ATOM 538 C CA . ALA A 1 72 ? -0.785 3.843 13.731 1.00 71.25 72 ALA A CA 1
ATOM 539 C C . ALA A 1 72 ? -2.320 3.655 13.775 1.00 71.25 72 ALA A C 1
ATOM 541 O O . ALA A 1 72 ? -2.850 2.705 13.204 1.00 71.25 72 ALA A O 1
ATOM 542 N N . ASP A 1 73 ? -3.043 4.585 14.404 1.00 75.06 73 ASP A N 1
ATOM 543 C CA . ASP A 1 73 ? -4.507 4.618 14.491 1.00 75.06 73 ASP A CA 1
ATOM 544 C C . ASP A 1 73 ? -5.104 5.391 13.301 1.00 75.06 73 ASP A C 1
ATOM 546 O O . ASP A 1 73 ? -5.747 6.435 13.440 1.00 75.06 73 ASP A O 1
ATOM 550 N N . VAL A 1 74 ? -4.824 4.910 12.088 1.00 62.38 74 VAL A N 1
ATOM 551 C CA . VAL A 1 74 ? -5.320 5.508 10.844 1.00 62.38 74 VAL A CA 1
ATOM 552 C C . VAL A 1 74 ? -5.859 4.437 9.907 1.00 62.38 74 VAL A C 1
ATOM 554 O O . VAL A 1 74 ? -5.216 3.415 9.657 1.00 62.38 74 VAL A O 1
ATOM 557 N N . ARG A 1 75 ? -7.031 4.693 9.322 1.00 62.91 75 ARG A N 1
ATOM 558 C CA . ARG A 1 75 ? -7.538 3.909 8.194 1.00 62.91 75 ARG A CA 1
ATOM 559 C C . ARG A 1 75 ? -6.953 4.472 6.912 1.00 62.91 75 ARG A C 1
ATOM 561 O O . ARG A 1 75 ? -7.523 5.364 6.303 1.00 62.91 75 ARG A O 1
ATOM 568 N N . TYR A 1 76 ? -5.780 3.964 6.548 1.00 63.91 76 TYR A N 1
ATOM 569 C CA . TYR A 1 76 ? -5.081 4.158 5.272 1.00 63.91 76 TYR A CA 1
ATOM 570 C C . TYR A 1 76 ? -4.646 5.593 4.907 1.00 63.91 76 TYR A C 1
ATOM 572 O O . TYR A 1 76 ? -3.491 5.769 4.510 1.00 63.91 76 TYR A O 1
ATOM 580 N N . ARG A 1 77 ? -5.504 6.622 5.004 1.00 71.69 77 ARG A N 1
ATOM 581 C CA . ARG A 1 77 ? -5.171 8.005 4.625 1.00 71.69 77 ARG A CA 1
ATOM 582 C C . ARG A 1 77 ? -6.098 9.047 5.267 1.00 71.69 77 ARG A C 1
ATOM 584 O O . ARG A 1 77 ? -7.311 9.003 5.076 1.00 71.69 77 ARG A O 1
ATOM 591 N N . PHE A 1 78 ? -5.505 10.048 5.920 1.00 72.56 78 PHE A N 1
ATOM 592 C CA . PHE A 1 78 ? -6.193 11.299 6.247 1.00 72.56 78 PHE A CA 1
ATOM 593 C C . PHE A 1 78 ? -6.243 12.209 5.018 1.00 72.56 78 PHE A C 1
ATOM 595 O O . PHE A 1 78 ? -5.232 12.395 4.336 1.00 72.56 78 PHE A O 1
ATOM 602 N N . VAL A 1 79 ? -7.409 12.787 4.742 1.00 74.50 79 VAL A N 1
ATOM 603 C CA . VAL A 1 79 ? -7.591 13.806 3.700 1.00 74.50 79 VAL A CA 1
ATOM 604 C C . VAL A 1 79 ? -8.162 15.054 4.353 1.00 74.50 79 VAL A C 1
ATOM 606 O O . VAL A 1 79 ? -9.209 14.991 4.991 1.00 74.50 79 VAL A O 1
ATOM 609 N N . ILE A 1 80 ? -7.471 16.183 4.201 1.00 78.69 80 ILE A N 1
ATOM 610 C CA . ILE A 1 80 ? -7.905 17.461 4.768 1.00 78.69 80 ILE A CA 1
ATOM 611 C C . ILE A 1 80 ? -8.792 18.177 3.751 1.00 78.69 80 ILE A C 1
ATOM 613 O O . ILE A 1 80 ? -8.340 18.490 2.647 1.00 78.69 80 ILE A O 1
ATOM 617 N N . ASP A 1 81 ? -10.036 18.471 4.124 1.00 75.62 81 ASP A N 1
ATOM 618 C CA . ASP A 1 81 ? -10.934 19.282 3.298 1.00 75.62 81 ASP A CA 1
ATOM 619 C C . ASP A 1 81 ? -10.669 20.778 3.522 1.00 75.62 81 ASP A C 1
ATOM 621 O O . ASP A 1 81 ? -11.269 21.437 4.375 1.00 75.62 81 ASP A O 1
ATOM 625 N N . ILE A 1 82 ? -9.725 21.323 2.756 1.00 72.94 82 ILE A N 1
ATOM 626 C CA . ILE A 1 82 ? -9.313 22.730 2.857 1.00 72.94 82 ILE A CA 1
ATOM 627 C C . ILE A 1 82 ? -10.440 23.678 2.412 1.00 72.94 82 ILE A C 1
ATOM 629 O O . ILE A 1 82 ? -10.638 24.726 3.027 1.00 72.94 82 ILE A O 1
ATOM 633 N N . GLY A 1 83 ? -11.195 23.309 1.370 1.00 72.00 83 GLY A N 1
ATOM 634 C CA . GLY A 1 83 ? -12.208 24.170 0.750 1.00 72.00 83 GLY A CA 1
ATOM 635 C C . GLY A 1 83 ? -13.429 24.413 1.635 1.00 72.00 83 GLY A C 1
ATOM 636 O O . GLY A 1 83 ? -13.979 25.511 1.618 1.00 72.00 83 GLY A O 1
ATOM 637 N N . ASN A 1 84 ? -13.823 23.422 2.438 1.00 68.31 84 ASN A N 1
ATOM 638 C CA . ASN A 1 84 ? -14.955 23.556 3.357 1.00 68.31 84 ASN A CA 1
ATOM 639 C C . ASN A 1 84 ? -14.557 23.974 4.779 1.00 68.31 84 ASN A C 1
ATOM 641 O O . ASN A 1 84 ? -15.426 24.425 5.532 1.00 68.31 84 ASN A O 1
ATOM 645 N N . THR A 1 85 ? -13.277 23.846 5.154 1.00 64.06 85 THR A N 1
ATOM 646 C CA . THR A 1 85 ? -12.830 24.157 6.523 1.00 64.06 85 THR A CA 1
ATOM 647 C C . THR A 1 85 ? -12.291 25.579 6.693 1.00 64.06 85 THR A C 1
ATOM 649 O O . THR A 1 85 ? -12.419 26.152 7.773 1.00 64.06 85 THR A O 1
ATOM 652 N N . LEU A 1 86 ? -11.725 26.194 5.652 1.00 61.28 86 LEU A N 1
ATOM 653 C CA . LEU A 1 86 ? -11.310 27.598 5.709 1.00 61.28 86 LEU A CA 1
ATOM 654 C C . LEU A 1 86 ? -12.508 28.509 5.412 1.00 61.28 86 LEU A C 1
ATOM 656 O O . LEU A 1 86 ? -12.700 28.964 4.287 1.00 61.28 86 LEU A O 1
ATOM 660 N N . LYS A 1 87 ? -13.339 28.767 6.425 1.00 62.31 87 LYS A N 1
ATOM 661 C CA . LYS A 1 87 ? -14.321 29.858 6.374 1.00 62.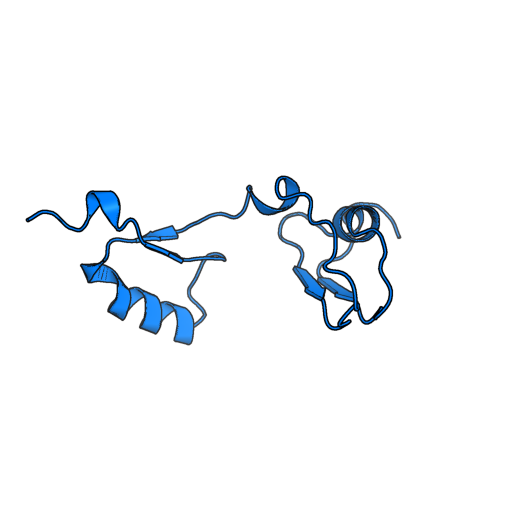31 87 LYS A CA 1
ATOM 662 C C . LYS A 1 87 ? -13.669 31.123 6.929 1.00 62.31 87 LYS A C 1
ATOM 664 O O . LYS A 1 87 ? -13.217 31.112 8.071 1.00 62.31 87 LYS A O 1
ATOM 669 N N . ASN A 1 88 ? -13.597 32.161 6.093 1.00 55.28 88 ASN A N 1
ATOM 670 C CA . ASN A 1 88 ? -13.249 33.524 6.508 1.00 55.28 88 ASN A CA 1
ATOM 671 C C . ASN A 1 88 ? -14.267 34.065 7.514 1.00 55.28 88 ASN A C 1
ATOM 673 O O . ASN A 1 88 ? -15.478 33.824 7.291 1.00 55.28 88 ASN A O 1
#

Radius of gyration: 16.75 Å; chains: 1; bounding box: 29×51×33 Å